Protein AF-A0A7J4S3W0-F1 (afdb_monomer_lite)

Radius of gyration: 17.32 Å; chains: 1; bounding box: 34×40×46 Å

Foldseek 3Di:
DDDDDDDDDADPDDDPVLVVVVVVVVVVVVVVLVVLVVVLVVLVVVQVVCCVPVVDGDPVVSNVVNVVQVVQNVCVVVVVDPDDRDD

pLDDT: mean 85.01, std 10.52, range [47.03, 95.94]

Sequence (87 aa):
MKTVKMEVTSEEKASRIELLLRLVYWIPLIIVAYVLHLIAAIVWFVNILSILVLGKRFAIEWVTKALQYYAKFGAYMMLATDERPPT

Structure (mmCIF, N/CA/C/O backbone):
data_AF-A0A7J4S3W0-F1
#
_entry.id   AF-A0A7J4S3W0-F1
#
loop_
_atom_site.group_PDB
_atom_site.id
_atom_site.type_symbol
_atom_site.label_atom_id
_atom_site.label_alt_id
_atom_site.label_comp_id
_atom_site.label_asym_id
_atom_site.label_entity_id
_atom_site.label_seq_id
_atom_site.pdbx_PDB_ins_code
_atom_site.Cartn_x
_atom_site.Cartn_y
_atom_site.Cartn_z
_atom_site.o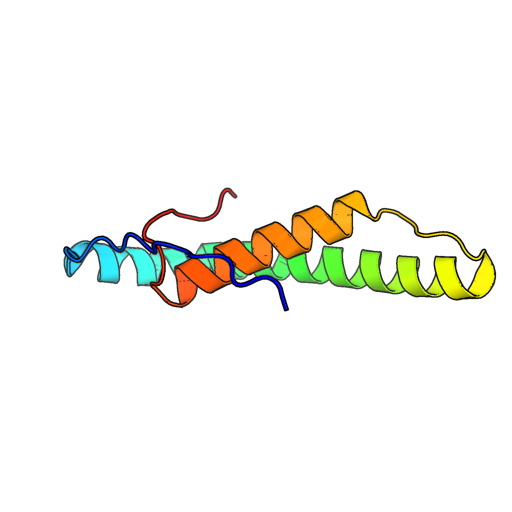ccupancy
_atom_site.B_iso_or_equiv
_atom_site.auth_seq_id
_atom_site.auth_comp_id
_atom_site.auth_asym_id
_atom_site.auth_atom_id
_atom_site.pdbx_PDB_model_num
ATOM 1 N N . MET A 1 1 ? 4.702 -31.220 0.708 1.00 47.03 1 MET A N 1
ATOM 2 C CA . MET A 1 1 ? 4.192 -29.949 1.270 1.00 47.03 1 MET A CA 1
ATOM 3 C C . MET A 1 1 ? 4.717 -29.814 2.691 1.00 47.03 1 MET A C 1
ATOM 5 O O . MET A 1 1 ? 4.506 -30.730 3.471 1.00 47.03 1 MET A O 1
ATOM 9 N N . LYS A 1 2 ? 5.458 -28.746 3.016 1.00 57.06 2 LYS A N 1
ATOM 10 C CA . LYS A 1 2 ? 5.822 -28.436 4.408 1.00 57.06 2 LYS A CA 1
ATOM 11 C C . LYS A 1 2 ? 4.634 -27.722 5.049 1.00 57.06 2 LYS A C 1
ATOM 13 O O . LYS A 1 2 ? 4.258 -26.653 4.580 1.00 57.06 2 LYS A O 1
ATOM 18 N N . THR A 1 3 ? 4.045 -28.312 6.079 1.00 61.06 3 THR A N 1
ATOM 19 C CA . THR A 1 3 ? 2.956 -27.692 6.838 1.00 61.06 3 THR A CA 1
ATOM 20 C C . THR A 1 3 ? 3.572 -26.740 7.854 1.00 61.06 3 THR A C 1
ATOM 22 O O . THR A 1 3 ? 4.270 -27.175 8.767 1.00 61.06 3 THR A O 1
ATOM 25 N N . VAL A 1 4 ? 3.369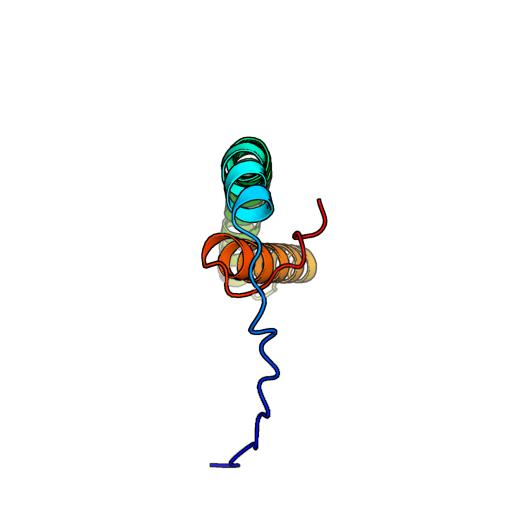 -25.438 7.670 1.00 80.38 4 VAL A N 1
ATOM 26 C CA . VAL A 1 4 ? 3.796 -24.424 8.639 1.00 80.38 4 VAL A CA 1
ATOM 27 C C . VAL A 1 4 ? 2.613 -24.156 9.558 1.00 80.38 4 VAL A C 1
ATOM 29 O O . VAL A 1 4 ? 1.555 -23.739 9.094 1.00 80.38 4 VAL A O 1
ATOM 32 N N . LYS A 1 5 ? 2.775 -24.435 10.854 1.00 71.56 5 LYS A N 1
ATOM 33 C CA . LYS A 1 5 ? 1.812 -24.008 11.871 1.00 71.56 5 LYS A CA 1
ATOM 34 C C . LYS A 1 5 ? 1.920 -22.487 11.996 1.00 71.56 5 LYS A C 1
ATOM 36 O O . LYS A 1 5 ? 2.957 -21.994 12.427 1.00 71.56 5 LYS A O 1
ATOM 41 N N . MET A 1 6 ? 0.886 -21.766 11.573 1.00 70.75 6 MET A N 1
ATOM 42 C CA . MET A 1 6 ? 0.726 -20.343 11.866 1.00 70.75 6 MET A CA 1
ATOM 43 C C . MET A 1 6 ? -0.270 -20.202 13.010 1.00 70.75 6 MET A C 1
ATOM 45 O O . MET A 1 6 ? -1.440 -20.548 12.857 1.00 70.75 6 MET A O 1
ATOM 49 N N . GLU A 1 7 ? 0.203 -19.710 14.149 1.00 68.44 7 GLU A N 1
ATOM 50 C CA . GLU A 1 7 ? -0.666 -19.202 15.205 1.00 68.44 7 GLU A CA 1
ATOM 51 C C . GLU A 1 7 ? -1.010 -17.752 14.855 1.00 68.44 7 GLU A C 1
ATOM 53 O O . GLU A 1 7 ? -0.124 -16.906 14.740 1.00 68.44 7 GLU A O 1
ATOM 58 N N . VAL A 1 8 ? -2.293 -17.490 14.597 1.00 62.50 8 VAL A N 1
ATOM 59 C CA . VAL A 1 8 ? -2.803 -16.147 14.303 1.00 62.50 8 VAL A CA 1
ATOM 60 C C . VAL A 1 8 ? -3.419 -15.604 15.583 1.00 62.50 8 VAL A C 1
ATOM 62 O O . VAL A 1 8 ? -4.527 -15.980 15.958 1.00 62.50 8 VAL A O 1
ATOM 65 N N . THR A 1 9 ? -2.683 -14.742 16.272 1.00 64.50 9 THR A N 1
ATOM 66 C CA . THR A 1 9 ? -3.183 -14.009 17.435 1.00 64.50 9 THR A CA 1
ATOM 67 C C . THR A 1 9 ? -4.068 -12.869 16.933 1.00 64.50 9 THR A C 1
ATOM 69 O O . THR A 1 9 ? -3.584 -11.975 16.244 1.00 64.50 9 THR A O 1
ATOM 72 N N . SER A 1 1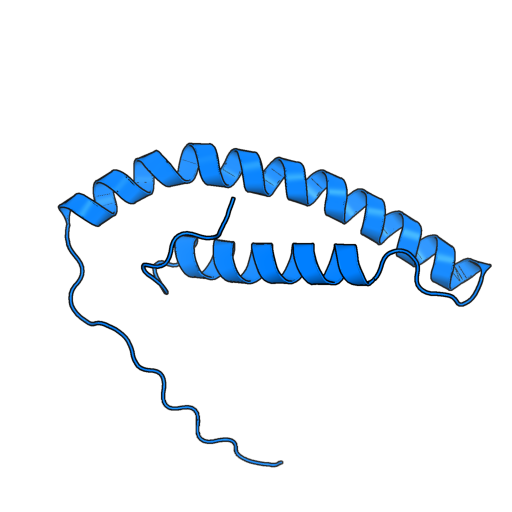0 ? -5.365 -12.911 17.232 1.00 59.28 10 SER A N 1
ATOM 73 C CA . SER A 1 10 ? -6.313 -11.839 16.909 1.00 59.28 10 SER A CA 1
ATOM 74 C C . SER A 1 10 ? -6.797 -11.212 18.212 1.00 59.28 10 SER A C 1
ATOM 76 O O . SER A 1 10 ? -7.226 -11.926 19.119 1.00 59.28 10 SER A O 1
ATOM 78 N N . GLU A 1 11 ? -6.681 -9.890 18.341 1.00 66.69 11 GLU A N 1
ATOM 79 C CA . GLU A 1 11 ? -7.269 -9.175 19.472 1.00 66.69 11 GLU A CA 1
ATOM 80 C C . GLU A 1 11 ? -8.795 -9.124 19.306 1.00 66.69 11 GLU A C 1
ATOM 82 O O . GLU A 1 11 ? -9.315 -8.552 18.354 1.00 66.69 11 GLU A O 1
ATOM 87 N N . GLU A 1 12 ? -9.533 -9.735 20.235 1.00 65.69 12 GLU A N 1
ATOM 88 C CA . GLU A 1 12 ? -11.005 -9.816 20.176 1.00 65.69 12 GLU A CA 1
ATOM 89 C C . GLU A 1 12 ? -11.717 -8.498 20.536 1.00 65.69 12 GLU A C 1
ATOM 91 O O . GLU A 1 12 ? -12.911 -8.330 20.272 1.00 65.69 12 GLU A O 1
ATOM 96 N N . LYS A 1 13 ? -11.025 -7.554 21.183 1.00 72.00 13 LYS A N 1
ATOM 97 C CA . LYS A 1 13 ? -11.649 -6.338 21.719 1.00 72.00 13 LYS A CA 1
ATOM 98 C C . LYS A 1 13 ? -11.657 -5.211 20.689 1.00 72.00 13 LYS A C 1
ATOM 100 O O . LYS A 1 13 ? -10.714 -4.441 20.610 1.00 72.00 13 LYS A O 1
ATOM 105 N N . ALA A 1 14 ? -12.783 -5.035 20.002 1.00 72.44 14 ALA A N 1
ATOM 106 C CA . ALA A 1 14 ? -13.011 -3.888 19.121 1.00 72.44 14 ALA A CA 1
ATOM 107 C C . ALA A 1 14 ? -13.850 -2.784 19.798 1.00 72.44 14 ALA A C 1
ATOM 109 O O . ALA A 1 14 ? -14.938 -3.033 20.328 1.00 72.44 14 ALA A O 1
ATOM 110 N N . SER A 1 15 ? -13.380 -1.533 19.741 1.00 81.62 15 SER A N 1
ATOM 111 C CA . SER A 1 15 ? -14.131 -0.359 20.210 1.00 81.62 15 SER A CA 1
ATOM 112 C C . SER A 1 15 ? -15.011 0.234 19.103 1.00 81.62 15 SER A C 1
ATOM 114 O O . SER A 1 15 ? -14.547 0.542 18.006 1.00 81.62 15 SER A O 1
ATOM 116 N N . ARG A 1 16 ? -16.296 0.472 19.401 1.00 84.19 16 ARG A N 1
ATOM 117 C CA . ARG A 1 16 ? -17.261 1.058 18.444 1.00 84.19 16 ARG A CA 1
ATOM 118 C C . ARG A 1 16 ? -16.894 2.486 18.032 1.00 84.19 16 ARG A C 1
ATOM 120 O O . ARG A 1 16 ? -17.097 2.869 16.886 1.00 84.19 16 ARG A O 1
ATOM 127 N N . ILE A 1 17 ? -16.364 3.270 18.971 1.00 85.25 17 ILE A N 1
ATOM 128 C CA . ILE A 1 17 ? -15.946 4.658 18.726 1.00 85.25 17 ILE A CA 1
ATOM 129 C C . ILE A 1 17 ? -14.729 4.678 17.803 1.00 85.25 17 ILE A C 1
ATOM 131 O O . ILE A 1 17 ? -14.652 5.495 16.888 1.00 85.25 17 ILE A O 1
ATOM 135 N N . GLU A 1 18 ? -13.803 3.745 18.011 1.00 83.62 18 GLU A N 1
ATOM 136 C CA . GLU A 1 18 ? -12.618 3.630 17.176 1.00 83.62 18 GLU A CA 1
ATOM 137 C C . GLU A 1 18 ? -12.983 3.271 15.735 1.00 83.62 18 GLU A C 1
ATOM 139 O O . GLU A 1 18 ? -12.483 3.909 14.815 1.00 83.62 18 GLU A O 1
ATOM 144 N N . LEU A 1 19 ? -13.932 2.350 15.531 1.00 86.31 19 LEU A N 1
ATOM 145 C CA . LEU A 1 19 ? -14.465 2.038 14.202 1.00 86.31 19 LEU A CA 1
ATOM 146 C C . LEU A 1 19 ? -15.004 3.291 13.485 1.00 86.31 19 LEU A C 1
ATOM 148 O O . LEU A 1 19 ? -14.690 3.511 12.316 1.00 86.31 19 LEU A O 1
ATOM 152 N N . LEU A 1 20 ? -15.764 4.147 14.179 1.00 89.00 20 LEU A N 1
ATOM 153 C CA . LEU A 1 20 ? -16.287 5.391 13.595 1.00 89.00 20 LEU A CA 1
ATOM 154 C C . LEU A 1 20 ? -15.166 6.359 13.187 1.00 89.00 20 LEU A C 1
ATOM 156 O O . LEU A 1 20 ? -15.208 6.930 12.098 1.00 89.00 20 LEU A O 1
ATOM 160 N N . LEU A 1 21 ? -14.137 6.508 14.023 1.00 86.62 21 LEU A N 1
ATOM 161 C CA . LEU A 1 21 ? -12.943 7.292 13.693 1.00 86.62 21 LEU A CA 1
ATOM 162 C C . LEU A 1 21 ? -12.179 6.697 12.502 1.00 86.62 21 LEU A C 1
ATOM 164 O O . LEU A 1 21 ? -11.684 7.448 11.659 1.00 86.62 21 LEU A O 1
ATOM 168 N N . ARG A 1 22 ? -12.111 5.362 12.388 1.00 86.81 22 ARG A N 1
ATOM 169 C CA . ARG A 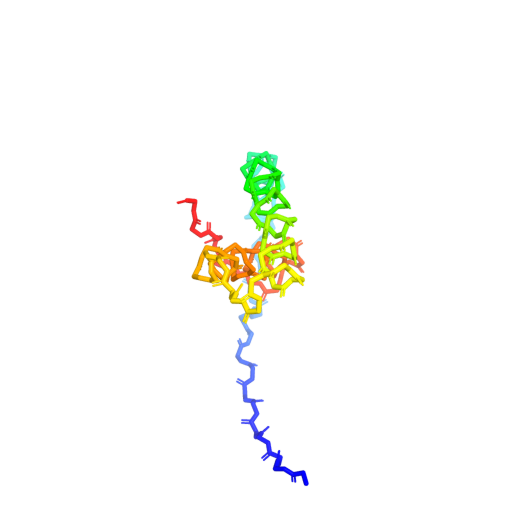1 22 ? -11.470 4.693 11.247 1.00 86.81 22 ARG A CA 1
ATOM 170 C C . ARG A 1 22 ? -12.170 5.005 9.937 1.00 86.81 22 ARG A C 1
ATOM 172 O O . ARG A 1 22 ? -11.470 5.296 8.977 1.00 86.81 22 ARG A O 1
ATOM 179 N N . LEU A 1 23 ? -13.503 5.023 9.900 1.00 87.50 23 LEU A N 1
ATOM 180 C CA . LEU A 1 23 ? -14.253 5.362 8.683 1.00 87.50 23 LEU A CA 1
ATOM 181 C C . LEU A 1 23 ? -13.906 6.761 8.158 1.00 87.50 23 LEU A C 1
ATOM 183 O O . LEU A 1 23 ? -13.739 6.944 6.955 1.00 87.50 23 LEU A O 1
ATOM 187 N N . VAL A 1 24 ? -13.733 7.739 9.051 1.00 89.69 24 VAL A N 1
ATOM 188 C CA . VAL A 1 24 ? -13.276 9.085 8.666 1.00 89.69 24 VAL A CA 1
ATOM 189 C C . VAL A 1 24 ? -11.825 9.046 8.182 1.00 89.69 24 VAL A C 1
ATOM 191 O O . VAL A 1 24 ? -11.491 9.654 7.167 1.00 89.69 24 VAL A O 1
ATOM 194 N N . TYR A 1 25 ? -10.965 8.291 8.870 1.00 87.75 25 TYR A N 1
ATOM 195 C CA . TYR A 1 25 ? -9.553 8.135 8.516 1.00 87.75 25 TYR A CA 1
ATOM 196 C C . TYR A 1 25 ? -9.323 7.346 7.216 1.00 87.75 25 TYR A C 1
ATOM 198 O O . TYR A 1 25 ? -8.283 7.497 6.581 1.00 87.75 25 TYR A O 1
ATOM 206 N N . TRP A 1 26 ? -10.283 6.538 6.767 1.00 89.62 26 TRP A N 1
ATOM 207 C CA . TRP A 1 26 ? -10.192 5.828 5.491 1.00 89.62 26 TRP A CA 1
ATOM 208 C C . TRP A 1 26 ? -10.124 6.783 4.304 1.00 89.62 26 TRP A C 1
ATOM 210 O O . TRP A 1 26 ? -9.406 6.498 3.354 1.00 89.62 26 TRP A O 1
ATOM 220 N N . ILE A 1 27 ? -10.798 7.933 4.365 1.00 91.31 27 ILE A N 1
ATOM 221 C CA . ILE A 1 27 ? -10.810 8.916 3.274 1.00 91.31 27 ILE A CA 1
ATOM 222 C C . ILE A 1 27 ? -9.388 9.395 2.922 1.00 91.31 27 ILE A C 1
ATOM 224 O O . ILE A 1 27 ? -8.975 9.201 1.776 1.00 91.31 27 ILE A O 1
ATOM 228 N N . PRO A 1 28 ? -8.595 9.971 3.852 1.00 90.81 28 PRO A N 1
ATOM 229 C CA . PRO A 1 28 ? -7.227 10.377 3.536 1.00 90.81 28 PRO A CA 1
ATOM 230 C C . PRO A 1 28 ? -6.341 9.184 3.168 1.00 90.81 28 PRO A C 1
ATOM 232 O O . PRO A 1 28 ? -5.503 9.300 2.275 1.00 90.81 28 PRO A O 1
ATOM 235 N N . LEU A 1 29 ? -6.551 8.024 3.796 1.00 90.00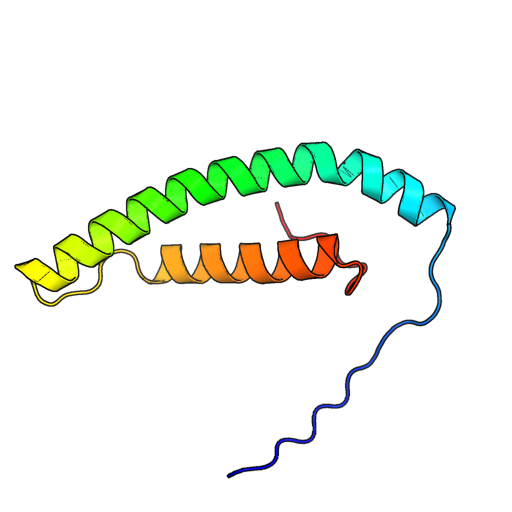 29 LEU A N 1
ATOM 236 C CA . LEU A 1 29 ? -5.769 6.823 3.517 1.00 90.00 29 LEU A CA 1
ATOM 237 C C . LEU A 1 29 ? -5.968 6.325 2.079 1.00 90.00 29 LEU A C 1
ATOM 239 O O . LEU A 1 29 ? -4.999 5.985 1.407 1.00 90.00 29 LEU A O 1
ATOM 243 N N . ILE A 1 30 ? -7.212 6.328 1.590 1.00 91.62 30 ILE A N 1
ATOM 244 C CA . ILE A 1 30 ? -7.560 5.967 0.211 1.00 91.62 30 ILE A CA 1
ATOM 245 C C . ILE A 1 30 ? -6.890 6.927 -0.773 1.00 91.62 30 ILE A C 1
ATOM 247 O O . ILE A 1 30 ? -6.369 6.477 -1.790 1.00 91.62 30 ILE A O 1
ATOM 251 N N . ILE A 1 31 ? -6.853 8.229 -0.473 1.00 92.94 31 ILE A N 1
ATOM 252 C CA . ILE A 1 31 ? -6.199 9.223 -1.337 1.00 92.94 31 ILE A CA 1
ATOM 253 C C . ILE A 1 31 ? -4.697 8.925 -1.455 1.00 92.94 31 ILE A C 1
ATOM 255 O O . ILE A 1 31 ? -4.174 8.851 -2.567 1.00 92.94 31 ILE A O 1
ATOM 259 N N . VAL A 1 32 ? -4.009 8.694 -0.331 1.00 91.12 32 VAL A N 1
ATOM 260 C CA . VAL A 1 32 ? -2.576 8.344 -0.330 1.00 91.12 32 VAL A CA 1
ATOM 261 C C . VAL A 1 32 ? -2.338 7.029 -1.073 1.00 91.12 32 VAL A C 1
ATOM 263 O O . VAL A 1 32 ? -1.476 6.958 -1.953 1.00 91.12 32 VAL A O 1
ATOM 266 N N . ALA A 1 33 ? -3.145 6.006 -0.785 1.00 90.81 33 ALA A N 1
ATOM 267 C CA . ALA A 1 33 ? -3.062 4.713 -1.450 1.00 90.81 33 ALA A CA 1
ATOM 268 C C . ALA A 1 33 ? -3.297 4.824 -2.963 1.00 90.81 33 ALA A C 1
ATOM 270 O O . ALA A 1 33 ? -2.651 4.111 -3.728 1.00 90.81 33 ALA A O 1
ATOM 271 N N . TYR A 1 34 ? -4.168 5.727 -3.413 1.00 92.12 34 TYR A N 1
ATOM 272 C CA . TYR A 1 34 ? -4.427 5.958 -4.830 1.00 92.12 34 TYR A CA 1
ATOM 273 C C . TYR A 1 34 ? -3.234 6.611 -5.540 1.00 92.12 34 TYR A C 1
ATOM 275 O O . TYR A 1 34 ? -2.836 6.169 -6.618 1.00 92.12 34 TYR A O 1
ATOM 283 N N . VAL A 1 35 ? -2.600 7.612 -4.921 1.00 92.94 35 VAL A N 1
ATOM 284 C CA . VAL A 1 35 ? -1.394 8.256 -5.473 1.00 92.94 35 VAL A CA 1
ATOM 285 C C . VAL A 1 35 ? -0.244 7.256 -5.582 1.00 92.94 35 VAL A C 1
ATOM 287 O O . VAL A 1 35 ? 0.386 7.145 -6.637 1.00 92.94 35 VAL A O 1
ATOM 290 N N . LEU A 1 36 ? -0.008 6.470 -4.527 1.00 91.12 36 LEU A N 1
ATOM 291 C CA . LEU A 1 36 ? 0.985 5.396 -4.555 1.00 91.12 36 LEU A CA 1
ATOM 292 C C . LEU A 1 36 ? 0.668 4.358 -5.641 1.00 91.12 36 LEU A C 1
ATOM 294 O O . LEU A 1 36 ? 1.593 3.781 -6.213 1.00 91.12 36 LEU A O 1
ATOM 298 N N . HIS A 1 37 ? -0.613 4.164 -5.975 1.00 90.75 37 HIS A N 1
ATOM 299 C CA . HIS A 1 37 ? -1.040 3.129 -6.921 1.00 90.75 37 HIS A CA 1
ATOM 300 C C . HIS A 1 37 ? -0.689 3.555 -8.325 1.00 90.75 37 HIS A C 1
ATOM 302 O O . HIS A 1 37 ? -0.140 2.774 -9.096 1.00 90.75 37 HIS A O 1
ATOM 308 N N . LEU A 1 38 ? -0.947 4.825 -8.620 1.00 93.31 38 LEU A N 1
ATOM 309 C CA . LEU A 1 38 ? -0.597 5.429 -9.888 1.00 93.31 38 LEU A CA 1
ATOM 310 C C . LEU A 1 38 ? 0.917 5.355 -10.131 1.00 93.31 38 LEU A C 1
ATOM 312 O O . LEU A 1 38 ? 1.349 4.939 -11.203 1.00 93.31 38 LEU A O 1
ATOM 316 N N . ILE A 1 39 ? 1.727 5.676 -9.116 1.00 92.50 39 ILE A N 1
ATOM 317 C CA . ILE A 1 39 ? 3.191 5.581 -9.211 1.00 92.50 39 ILE A CA 1
ATOM 318 C C . ILE A 1 39 ? 3.622 4.121 -9.404 1.00 92.50 39 ILE A C 1
ATOM 320 O O . ILE A 1 39 ? 4.408 3.820 -10.303 1.00 92.50 39 ILE A O 1
ATOM 324 N N . ALA A 1 40 ? 3.086 3.200 -8.601 1.00 91.19 40 ALA A N 1
ATOM 325 C CA . ALA A 1 40 ? 3.401 1.779 -8.700 1.00 91.19 40 ALA A CA 1
ATOM 326 C C . ALA A 1 40 ? 3.013 1.192 -10.066 1.00 91.19 40 ALA A C 1
ATOM 328 O O . ALA A 1 40 ? 3.771 0.392 -10.611 1.00 91.19 40 ALA A O 1
ATOM 329 N N . AL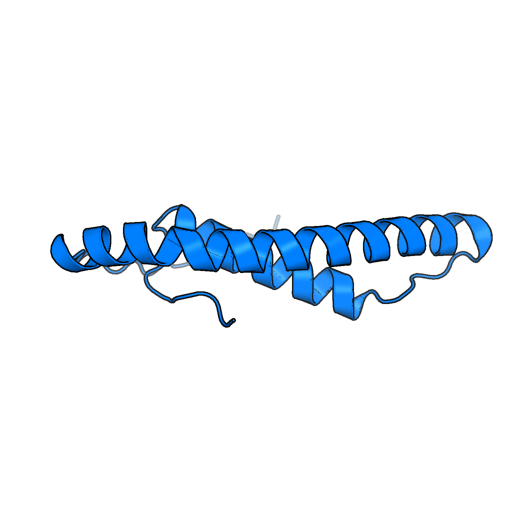A A 1 41 ? 1.888 1.618 -10.646 1.00 91.56 41 ALA A N 1
ATOM 330 C CA . ALA A 1 41 ? 1.436 1.199 -11.969 1.00 91.56 41 ALA A CA 1
ATOM 331 C C . ALA A 1 41 ? 2.406 1.650 -13.070 1.00 91.56 41 ALA A C 1
ATOM 333 O O . ALA A 1 41 ? 2.758 0.854 -13.941 1.00 91.56 41 ALA A O 1
ATOM 334 N N . ILE A 1 42 ? 2.906 2.889 -12.995 1.00 94.00 42 ILE A N 1
ATOM 335 C CA . ILE A 1 42 ? 3.924 3.400 -13.926 1.00 94.00 42 ILE A CA 1
ATOM 336 C C . ILE A 1 42 ? 5.218 2.588 -13.795 1.00 94.00 42 ILE A C 1
ATOM 338 O O . ILE A 1 42 ? 5.755 2.113 -14.795 1.00 94.00 42 ILE A O 1
ATOM 342 N N . VAL A 1 43 ? 5.708 2.383 -12.568 1.00 92.88 43 VAL A N 1
ATOM 343 C CA . VAL A 1 43 ? 6.942 1.617 -12.322 1.00 92.88 43 VAL A CA 1
ATOM 344 C C . VAL A 1 43 ? 6.798 0.177 -12.807 1.00 92.88 43 VAL A C 1
ATOM 346 O O . VAL A 1 43 ? 7.703 -0.350 -13.450 1.00 92.88 43 VAL A O 1
ATOM 349 N N . TRP A 1 44 ? 5.660 -0.459 -12.535 1.00 91.50 44 TRP A N 1
ATOM 350 C CA . TRP A 1 44 ? 5.353 -1.806 -13.001 1.00 91.50 44 TRP A CA 1
ATOM 351 C C . TRP A 1 44 ? 5.346 -1.892 -14.530 1.00 91.50 44 TRP A C 1
ATOM 353 O O . TRP A 1 44 ? 5.972 -2.794 -15.089 1.00 91.50 44 TRP A O 1
ATOM 363 N N . PHE A 1 45 ? 4.726 -0.923 -15.208 1.00 92.94 45 PHE A N 1
ATOM 364 C CA . PHE A 1 45 ? 4.696 -0.864 -16.668 1.00 92.94 45 PHE A CA 1
ATOM 365 C C . PHE A 1 45 ? 6.106 -0.735 -17.264 1.00 92.94 45 PHE A C 1
ATOM 367 O O . PHE A 1 45 ? 6.480 -1.497 -18.156 1.00 92.94 45 PHE A O 1
ATOM 374 N N . VAL A 1 46 ? 6.939 0.154 -16.714 1.00 93.31 46 VAL A N 1
ATOM 375 C CA . VAL A 1 46 ? 8.350 0.291 -17.119 1.00 93.31 46 VAL A CA 1
ATOM 376 C C . VAL A 1 46 ? 9.137 -0.992 -16.847 1.00 93.31 46 VAL A C 1
ATOM 378 O O . VAL A 1 46 ? 9.981 -1.384 -17.654 1.00 93.31 46 VAL A O 1
ATOM 381 N N . ASN A 1 47 ? 8.867 -1.675 -15.734 1.00 92.56 47 ASN A N 1
ATOM 382 C CA . ASN A 1 47 ? 9.542 -2.919 -15.372 1.00 92.56 47 ASN A CA 1
ATOM 383 C C . ASN A 1 47 ? 9.213 -4.040 -16.371 1.00 92.56 47 ASN A C 1
ATOM 385 O O . ASN A 1 47 ? 10.120 -4.747 -16.802 1.00 92.56 47 ASN A O 1
ATOM 389 N N . ILE A 1 48 ? 7.961 -4.139 -16.833 1.00 93.50 48 ILE A N 1
ATOM 390 C CA . ILE A 1 48 ? 7.576 -5.069 -17.906 1.00 93.50 48 ILE A CA 1
ATOM 391 C C . ILE A 1 48 ? 8.380 -4.796 -19.175 1.00 93.50 48 ILE A C 1
ATOM 393 O O . ILE A 1 48 ? 8.997 -5.715 -19.712 1.00 93.50 48 ILE A O 1
ATOM 397 N N . LEU A 1 49 ? 8.419 -3.543 -19.633 1.00 94.25 49 LEU A N 1
ATOM 398 C CA . LEU A 1 49 ? 9.175 -3.181 -20.835 1.00 94.25 49 LEU A CA 1
ATOM 399 C C . LEU A 1 49 ? 10.675 -3.463 -20.667 1.00 94.25 49 LEU A C 1
ATOM 401 O O . LEU A 1 49 ? 11.317 -3.984 -21.577 1.00 94.25 49 LEU A O 1
ATOM 405 N N . SER A 1 50 ? 11.221 -3.193 -19.481 1.00 93.56 50 SER A N 1
ATOM 406 C CA . SER A 1 50 ? 12.623 -3.472 -19.152 1.00 93.56 50 SER A CA 1
ATOM 407 C C . SER A 1 50 ? 12.940 -4.968 -19.210 1.00 93.56 50 SER A C 1
ATOM 409 O O . SER A 1 50 ? 13.979 -5.360 -19.737 1.00 93.56 50 SER A O 1
ATOM 411 N N . ILE A 1 51 ? 12.039 -5.824 -18.724 1.00 94.88 51 ILE A N 1
ATOM 412 C CA . ILE A 1 51 ? 12.211 -7.278 -18.793 1.00 94.88 51 ILE A CA 1
ATOM 413 C C . ILE A 1 51 ? 12.111 -7.758 -20.242 1.00 94.88 51 ILE A C 1
ATOM 415 O O . ILE A 1 51 ? 12.940 -8.557 -20.667 1.00 94.88 51 ILE A O 1
ATOM 419 N N . LEU A 1 52 ? 11.134 -7.261 -21.003 1.00 95.69 52 LEU A N 1
ATOM 420 C CA . LEU A 1 52 ? 10.910 -7.684 -22.385 1.00 95.69 52 LEU A CA 1
ATOM 421 C C . LEU A 1 52 ? 12.069 -7.309 -23.313 1.00 95.69 52 LEU A C 1
ATOM 423 O O . LEU A 1 52 ? 12.446 -8.111 -24.161 1.00 95.69 52 LEU A O 1
ATOM 427 N N . VAL A 1 53 ? 12.635 -6.109 -23.158 1.00 95.94 53 VAL A N 1
ATOM 428 C CA . VAL A 1 53 ? 13.675 -5.602 -24.067 1.00 95.94 53 VAL A CA 1
ATOM 429 C C . VAL A 1 53 ? 15.086 -5.907 -23.556 1.00 95.94 53 VAL A C 1
ATOM 431 O O . VAL A 1 53 ? 15.950 -6.283 -24.342 1.00 95.94 53 VAL A O 1
ATOM 434 N N . LEU A 1 54 ? 15.347 -5.755 -22.251 1.00 94.44 54 LEU A N 1
ATOM 435 C CA . LEU A 1 54 ? 16.695 -5.889 -21.674 1.00 94.44 54 LEU A CA 1
ATOM 436 C C . LEU A 1 54 ? 16.900 -7.201 -20.900 1.00 94.44 54 LEU A C 1
ATOM 438 O O . LEU A 1 54 ? 18.028 -7.490 -20.499 1.00 94.44 54 LEU A O 1
ATOM 442 N N . GLY A 1 55 ? 15.842 -7.967 -20.615 1.00 93.25 55 GLY A N 1
ATOM 443 C CA . GLY A 1 55 ? 15.925 -9.156 -19.758 1.00 93.25 55 GLY A CA 1
ATOM 444 C C . GLY A 1 55 ? 16.248 -8.841 -18.292 1.00 93.25 55 GLY A C 1
ATOM 445 O O . GLY A 1 55 ? 16.686 -9.722 -17.555 1.00 93.25 55 GLY A O 1
ATOM 446 N N . LYS A 1 56 ? 16.075 -7.586 -17.851 1.00 89.19 56 LYS A N 1
ATOM 447 C CA . LYS A 1 56 ? 16.443 -7.124 -16.503 1.00 89.19 56 LYS A CA 1
ATOM 448 C C . LYS A 1 56 ? 15.255 -6.485 -15.800 1.00 89.19 56 LYS A C 1
ATOM 450 O O . LYS A 1 56 ? 14.470 -5.763 -16.406 1.00 89.19 56 LYS A O 1
ATOM 455 N N . ARG A 1 57 ? 15.150 -6.726 -14.491 1.00 87.62 57 ARG A N 1
ATOM 456 C CA . ARG A 1 57 ? 14.128 -6.100 -13.644 1.00 87.62 57 ARG A CA 1
ATOM 457 C C . ARG A 1 57 ? 14.580 -4.704 -13.242 1.00 87.62 57 ARG A C 1
ATOM 459 O O . ARG A 1 57 ? 15.692 -4.538 -12.746 1.00 87.62 57 ARG A O 1
ATOM 466 N N . PHE A 1 58 ? 13.703 -3.726 -13.410 1.00 86.25 58 PHE A N 1
ATOM 467 C CA . PHE A 1 58 ? 13.967 -2.333 -13.060 1.00 86.25 58 PHE A CA 1
ATOM 468 C C . PHE A 1 58 ? 13.165 -1.929 -11.819 1.00 86.25 58 PHE A C 1
ATOM 470 O O . PHE A 1 58 ? 11.974 -2.200 -11.748 1.00 86.25 58 PHE A O 1
ATOM 477 N N . ALA A 1 59 ? 13.794 -1.283 -10.832 1.00 85.69 59 ALA A N 1
ATOM 478 C CA . ALA A 1 59 ? 13.108 -0.761 -9.641 1.00 85.69 59 ALA A CA 1
ATOM 479 C C . ALA A 1 59 ? 12.276 -1.807 -8.852 1.00 85.69 59 ALA A C 1
ATOM 481 O O . ALA A 1 59 ? 11.200 -1.509 -8.330 1.00 85.69 59 ALA A O 1
ATOM 482 N N . ILE A 1 60 ? 12.778 -3.045 -8.732 1.00 87.19 60 ILE A N 1
ATOM 483 C CA . ILE A 1 60 ? 12.064 -4.134 -8.039 1.00 87.19 60 ILE A CA 1
ATOM 484 C C . ILE A 1 60 ? 11.782 -3.828 -6.563 1.00 87.19 60 ILE A C 1
ATOM 486 O O . ILE A 1 60 ? 10.734 -4.203 -6.039 1.00 87.19 60 ILE A O 1
ATOM 490 N N . GLU A 1 61 ? 12.684 -3.108 -5.900 1.00 88.12 61 GLU A N 1
ATOM 491 C CA . GLU A 1 61 ? 12.501 -2.673 -4.515 1.00 88.12 61 GLU A CA 1
ATOM 492 C C . GLU A 1 61 ? 11.280 -1.766 -4.366 1.00 88.12 61 GLU A C 1
ATOM 494 O O . GLU A 1 61 ? 10.522 -1.901 -3.409 1.00 88.12 61 GLU A O 1
ATOM 499 N N . TRP A 1 62 ? 11.057 -0.881 -5.338 1.00 87.12 62 TRP A N 1
ATOM 500 C CA . TRP A 1 62 ? 9.926 0.041 -5.347 1.00 87.12 62 TRP A CA 1
ATOM 501 C C . TRP A 1 62 ? 8.603 -0.712 -5.478 1.00 87.12 62 TRP A C 1
ATOM 503 O O . TRP A 1 62 ? 7.691 -0.503 -4.683 1.00 87.12 62 TRP A O 1
ATOM 513 N N . VAL A 1 63 ? 8.532 -1.657 -6.422 1.00 86.62 63 VAL A N 1
ATOM 514 C CA . VAL A 1 63 ? 7.356 -2.524 -6.608 1.00 86.62 63 VAL A CA 1
ATOM 515 C C . VAL A 1 63 ? 7.090 -3.357 -5.352 1.00 86.62 63 VAL A C 1
ATOM 517 O O . VAL A 1 63 ? 5.946 -3.497 -4.927 1.00 86.62 63 VAL A O 1
ATOM 520 N N . THR A 1 64 ? 8.147 -3.868 -4.720 1.00 90.38 64 THR A N 1
ATOM 521 C CA . THR A 1 64 ? 8.041 -4.676 -3.498 1.00 90.38 64 THR A CA 1
ATOM 522 C C . THR A 1 64 ? 7.506 -3.850 -2.329 1.00 90.38 64 THR A C 1
ATOM 524 O O . THR A 1 64 ? 6.592 -4.291 -1.637 1.00 90.38 64 THR A O 1
ATOM 527 N N . LYS A 1 65 ? 8.024 -2.632 -2.127 1.00 90.06 65 LYS A N 1
ATOM 528 C CA . LYS A 1 65 ? 7.544 -1.704 -1.091 1.00 90.06 65 LYS A CA 1
ATOM 529 C C . LYS A 1 65 ? 6.095 -1.284 -1.330 1.00 90.06 65 LYS A C 1
ATOM 531 O O . LYS A 1 65 ? 5.302 -1.309 -0.392 1.00 90.06 65 LYS A O 1
ATOM 536 N N . ALA A 1 66 ? 5.733 -0.967 -2.574 1.00 89.75 66 ALA A N 1
ATOM 537 C CA . ALA A 1 66 ? 4.356 -0.640 -2.933 1.00 89.75 66 ALA A CA 1
ATOM 538 C C . ALA A 1 66 ? 3.409 -1.811 -2.624 1.00 89.75 66 ALA A C 1
ATOM 540 O O . ALA A 1 66 ? 2.379 -1.620 -1.985 1.00 89.75 66 ALA A O 1
ATOM 541 N N . LEU A 1 67 ? 3.785 -3.040 -2.991 1.00 90.62 67 LEU A N 1
ATOM 542 C CA . LEU A 1 67 ? 2.988 -4.233 -2.701 1.00 90.62 67 LEU A CA 1
ATOM 543 C C . LEU A 1 67 ? 2.821 -4.474 -1.191 1.00 90.62 67 LEU A C 1
ATOM 545 O O . LEU A 1 67 ? 1.720 -4.781 -0.741 1.00 90.62 67 LEU A O 1
ATOM 549 N N . GLN A 1 68 ? 3.887 -4.303 -0.402 1.00 91.12 68 GLN A N 1
ATOM 550 C CA . GLN A 1 68 ? 3.816 -4.407 1.060 1.00 91.12 68 GLN A CA 1
ATOM 551 C C . GLN A 1 68 ? 2.868 -3.362 1.657 1.00 91.12 68 GLN A C 1
ATOM 553 O O . GLN A 1 68 ? 2.083 -3.690 2.547 1.00 91.12 68 GLN A O 1
ATOM 558 N N . TYR A 1 69 ? 2.913 -2.126 1.155 1.00 90.94 69 TYR A N 1
ATOM 559 C CA . TYR A 1 69 ? 1.984 -1.079 1.564 1.00 90.94 69 TYR A CA 1
ATOM 560 C C . TYR A 1 69 ? 0.535 -1.469 1.245 1.00 90.94 69 TYR A C 1
ATOM 562 O O . TYR A 1 69 ? -0.304 -1.419 2.140 1.00 90.94 69 TYR A O 1
ATOM 570 N N . TYR A 1 70 ? 0.240 -1.946 0.026 1.00 91.06 70 TYR A N 1
ATOM 571 C CA . TYR A 1 70 ? -1.114 -2.393 -0.335 1.00 91.06 70 TYR A CA 1
ATOM 572 C C . TYR A 1 70 ? -1.615 -3.552 0.512 1.00 91.06 70 TYR A C 1
ATOM 574 O O . TYR A 1 70 ? -2.788 -3.567 0.869 1.00 91.06 70 TYR A O 1
ATOM 582 N N . ALA A 1 71 ? -0.749 -4.506 0.857 1.00 91.12 71 ALA A N 1
ATOM 583 C CA . ALA A 1 71 ? -1.126 -5.614 1.726 1.00 91.12 71 ALA A CA 1
ATOM 584 C C . ALA A 1 71 ? -1.531 -5.117 3.125 1.00 91.12 71 ALA A C 1
ATOM 586 O O . ALA A 1 71 ? -2.579 -5.509 3.635 1.00 91.12 71 ALA A O 1
ATOM 587 N N . LYS A 1 72 ? -0.747 -4.204 3.716 1.00 90.44 72 LYS A N 1
ATOM 588 C CA . LYS A 1 72 ? -1.065 -3.586 5.016 1.00 90.44 72 LYS A CA 1
ATOM 589 C C . LYS A 1 72 ? -2.327 -2.727 4.947 1.00 90.44 72 LYS A C 1
ATOM 591 O O . LYS A 1 72 ? -3.191 -2.834 5.810 1.00 90.44 72 LYS A O 1
ATOM 596 N N . PHE A 1 73 ? -2.453 -1.913 3.901 1.00 91.38 73 PHE A N 1
ATOM 597 C CA . PHE A 1 73 ? -3.634 -1.094 3.648 1.00 91.38 73 PHE A CA 1
ATOM 598 C C . PHE A 1 73 ? -4.893 -1.955 3.507 1.00 91.38 73 PHE A C 1
ATOM 600 O O . PHE A 1 73 ? -5.889 -1.694 4.172 1.00 91.38 73 PHE A O 1
ATOM 607 N N . GLY A 1 74 ? -4.839 -3.021 2.705 1.00 90.94 74 GLY A N 1
ATOM 608 C CA . GLY A 1 74 ? -5.944 -3.962 2.537 1.00 90.94 74 GLY A CA 1
ATOM 609 C C . GLY A 1 74 ? -6.332 -4.639 3.851 1.00 90.94 74 GLY A C 1
ATOM 610 O O . GLY A 1 74 ? -7.512 -4.661 4.189 1.00 90.94 74 GLY A O 1
ATOM 611 N N . ALA A 1 75 ? -5.354 -5.108 4.632 1.00 89.44 75 ALA A N 1
ATOM 612 C CA . ALA A 1 75 ? -5.606 -5.696 5.948 1.00 89.44 75 ALA A CA 1
ATOM 613 C C . ALA A 1 75 ? -6.314 -4.712 6.898 1.00 89.44 75 ALA A C 1
ATOM 615 O O . ALA A 1 75 ? -7.273 -5.086 7.571 1.00 89.44 75 ALA A O 1
ATOM 616 N N . TYR A 1 76 ? -5.892 -3.445 6.907 1.00 88.56 76 TYR A N 1
ATOM 617 C CA . TYR A 1 76 ? -6.518 -2.397 7.715 1.00 88.56 76 TYR A CA 1
ATOM 618 C C . TYR A 1 76 ? -7.949 -2.073 7.253 1.00 88.56 76 TYR A C 1
ATOM 620 O O . TYR A 1 76 ? -8.861 -1.969 8.073 1.00 88.56 76 TYR A O 1
ATOM 628 N N . MET A 1 77 ? -8.179 -1.964 5.940 1.00 88.56 77 MET A N 1
ATOM 629 C CA . MET A 1 77 ? -9.513 -1.718 5.369 1.00 88.56 77 MET A CA 1
ATOM 630 C C . MET A 1 77 ? -10.475 -2.889 5.602 1.00 88.56 77 MET A C 1
ATOM 632 O O . MET A 1 77 ? -11.674 -2.683 5.768 1.00 88.56 77 MET A O 1
ATOM 636 N N . MET A 1 78 ? -9.958 -4.118 5.655 1.00 89.69 78 MET A N 1
ATOM 637 C CA . MET A 1 78 ? -10.729 -5.316 5.999 1.00 89.69 78 MET A CA 1
ATOM 638 C C . MET A 1 78 ? -10.975 -5.469 7.506 1.00 89.69 78 MET A C 1
ATOM 640 O O . MET A 1 78 ? -11.595 -6.452 7.905 1.00 89.69 78 MET A O 1
ATOM 644 N N . LEU A 1 79 ? -10.500 -4.530 8.339 1.00 86.69 79 LEU A N 1
ATOM 645 C CA . LEU A 1 79 ? -10.547 -4.611 9.805 1.00 86.69 79 LEU A CA 1
ATOM 646 C C . LEU A 1 79 ? -9.854 -5.871 10.357 1.00 86.69 79 LEU A C 1
ATOM 648 O O . LEU A 1 79 ? -10.181 -6.345 11.439 1.00 86.69 79 LEU A O 1
ATOM 652 N N . ALA A 1 80 ? -8.889 -6.414 9.610 1.00 85.25 80 ALA A N 1
ATOM 653 C CA . ALA A 1 80 ? -8.092 -7.566 10.026 1.00 85.25 80 ALA A CA 1
ATOM 654 C C . ALA A 1 80 ? -6.940 -7.167 10.966 1.00 85.25 80 ALA A C 1
ATOM 656 O O . ALA A 1 80 ? -6.309 -8.029 11.572 1.00 85.25 80 ALA A O 1
ATOM 657 N N . THR A 1 81 ? -6.645 -5.868 11.058 1.00 83.31 81 THR A N 1
ATOM 658 C CA . THR A 1 81 ? -5.659 -5.294 11.973 1.00 83.31 81 THR A CA 1
ATOM 659 C C . THR A 1 81 ? -6.102 -3.913 12.445 1.00 83.31 81 THR A C 1
ATOM 661 O O . THR A 1 81 ? -6.751 -3.162 11.708 1.00 83.31 81 THR A O 1
ATOM 664 N N . ASP A 1 82 ? -5.704 -3.578 13.668 1.00 81.12 82 ASP A N 1
ATOM 665 C CA . ASP A 1 82 ? -5.863 -2.253 14.262 1.00 81.12 82 ASP A CA 1
ATOM 666 C C . ASP A 1 82 ? -4.678 -1.327 13.950 1.00 81.12 82 ASP A C 1
ATOM 668 O O . ASP A 1 82 ? -4.775 -0.102 14.070 1.00 81.12 82 ASP A O 1
ATOM 672 N N . GLU A 1 83 ? -3.568 -1.902 13.480 1.00 81.81 83 GLU A N 1
ATOM 673 C CA . GLU A 1 83 ? -2.369 -1.168 13.107 1.00 81.81 83 GLU A CA 1
ATOM 674 C C . GLU A 1 83 ? -2.622 -0.344 11.838 1.00 81.81 83 GLU A C 1
ATOM 676 O O . GLU A 1 83 ? -2.909 -0.871 10.758 1.00 81.81 83 GLU A O 1
ATOM 681 N N . ARG A 1 84 ? -2.506 0.981 11.964 1.00 78.75 84 ARG A N 1
ATOM 682 C CA . ARG A 1 84 ? -2.629 1.895 10.825 1.00 78.75 84 ARG A CA 1
ATOM 683 C C . ARG A 1 84 ? -1.437 1.690 9.889 1.00 78.75 84 ARG A C 1
ATOM 685 O O . ARG A 1 84 ? -0.301 1.667 10.366 1.00 78.75 84 ARG A O 1
ATOM 692 N N . PRO A 1 85 ? -1.650 1.579 8.567 1.00 76.50 85 PRO A N 1
ATOM 693 C CA . PRO A 1 85 ? -0.537 1.441 7.646 1.00 76.50 85 PRO A CA 1
ATOM 694 C C . PRO A 1 85 ? 0.330 2.709 7.703 1.00 76.50 85 PRO A C 1
ATOM 696 O O . PRO A 1 85 ? -0.215 3.816 7.752 1.00 76.50 85 PRO A O 1
ATOM 699 N N . PRO A 1 86 ? 1.666 2.566 7.716 1.00 70.38 86 PRO A N 1
ATOM 700 C CA . PRO A 1 86 ? 2.567 3.708 7.769 1.00 70.38 86 PRO A CA 1
ATOM 701 C C . PRO A 1 86 ? 2.402 4.541 6.495 1.00 70.38 86 PRO A C 1
ATOM 703 O O . PRO A 1 86 ? 2.563 4.004 5.399 1.00 70.38 86 PRO A O 1
ATOM 706 N N . THR A 1 87 ? 2.041 5.816 6.655 1.00 56.12 87 THR A N 1
ATOM 707 C CA . THR A 1 87 ? 2.010 6.830 5.585 1.00 56.12 87 THR A CA 1
ATOM 708 C C . THR A 1 87 ? 3.403 7.184 5.105 1.00 56.12 87 THR A C 1
ATOM 710 O O . THR A 1 87 ? 4.279 7.343 5.987 1.00 56.12 87 THR A O 1
#

Secondary structure (DSSP, 8-state):
---------------HHHHHHHHHHHHHHHHHHHHHHHHHHHHHHHHHHHHHHHS---SHHHHHHHHHHHHHHHHHHTTS-SSPPP-